Protein AF-A0A261BU43-F1 (afdb_monomer_lite)

pLDDT: mean 90.38, std 10.53, range [60.38, 97.62]

Structure (mmCIF, N/CA/C/O backbone):
data_AF-A0A261BU43-F1
#
_entry.id   AF-A0A261BU43-F1
#
loop_
_atom_site.group_PDB
_atom_site.id
_atom_site.type_symbol
_atom_sit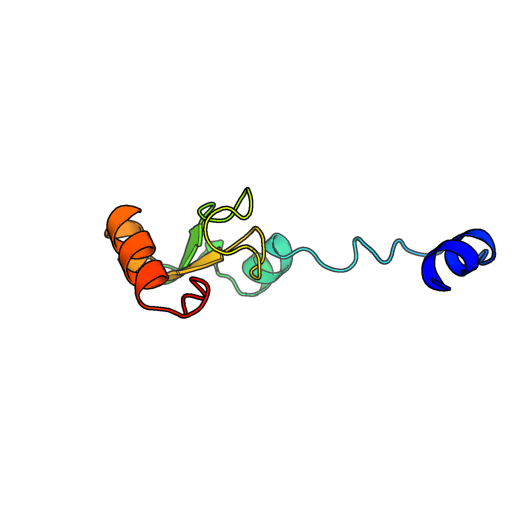e.label_atom_id
_atom_site.label_alt_id
_atom_site.label_comp_id
_atom_site.label_asym_id
_atom_site.label_entity_id
_atom_site.label_seq_id
_atom_site.pdbx_PDB_ins_code
_atom_site.Cartn_x
_atom_site.Cartn_y
_atom_site.Cartn_z
_atom_site.occupancy
_atom_site.B_iso_or_equiv
_atom_site.auth_seq_id
_atom_site.auth_comp_id
_atom_site.auth_asym_id
_atom_site.auth_atom_id
_atom_site.pdbx_PDB_model_num
ATOM 1 N N . MET A 1 1 ? 8.189 6.640 -27.044 1.00 69.69 1 MET A N 1
ATOM 2 C CA . MET A 1 1 ? 8.972 6.541 -25.787 1.00 69.69 1 MET A CA 1
ATOM 3 C C . MET A 1 1 ? 10.027 5.455 -25.974 1.00 69.69 1 MET A C 1
ATOM 5 O O . MET A 1 1 ? 9.666 4.385 -26.444 1.00 69.69 1 MET A O 1
ATOM 9 N N . PHE A 1 2 ? 11.303 5.720 -25.670 1.00 85.88 2 PHE A N 1
ATOM 10 C CA . PHE A 1 2 ? 12.439 4.835 -26.006 1.00 85.88 2 PHE A CA 1
ATOM 11 C C . PHE A 1 2 ? 12.377 3.436 -25.352 1.00 85.88 2 PHE A C 1
ATOM 13 O O . PHE A 1 2 ? 12.818 2.460 -25.950 1.00 85.88 2 PHE A O 1
ATOM 20 N N . ALA A 1 3 ? 11.754 3.315 -24.174 1.00 84.50 3 ALA A N 1
ATOM 21 C CA . ALA A 1 3 ? 11.665 2.060 -23.417 1.00 84.50 3 ALA A CA 1
ATOM 22 C C . ALA A 1 3 ? 11.020 0.888 -24.190 1.00 84.50 3 ALA A C 1
ATOM 24 O O . ALA A 1 3 ? 11.477 -0.245 -24.062 1.00 84.50 3 ALA A O 1
ATOM 25 N N . PHE A 1 4 ? 9.999 1.154 -25.015 1.00 82.25 4 PHE A N 1
ATOM 26 C CA . PHE A 1 4 ? 9.307 0.111 -25.787 1.00 82.25 4 PHE A CA 1
ATOM 27 C C . PHE A 1 4 ? 10.138 -0.420 -26.961 1.00 82.25 4 PHE A C 1
ATOM 29 O O . PHE A 1 4 ? 9.978 -1.572 -27.344 1.00 82.25 4 PHE A O 1
ATOM 36 N N . VAL A 1 5 ? 11.024 0.411 -27.519 1.00 82.81 5 VAL A N 1
ATOM 37 C CA . VAL A 1 5 ? 11.894 0.036 -28.646 1.00 82.81 5 VAL A CA 1
ATOM 38 C C . VAL A 1 5 ? 13.124 -0.710 -28.130 1.00 82.81 5 VAL A C 1
ATOM 40 O O . VAL A 1 5 ? 13.464 -1.774 -28.631 1.00 82.81 5 VAL A O 1
ATOM 43 N N . HIS A 1 6 ? 13.728 -0.213 -27.046 1.00 77.19 6 HIS A N 1
ATOM 44 C CA . HIS A 1 6 ? 14.931 -0.800 -26.455 1.00 77.19 6 HIS A CA 1
ATOM 45 C C . HIS A 1 6 ? 14.742 -2.247 -25.966 1.00 77.19 6 HIS A C 1
ATOM 47 O O . HIS A 1 6 ? 15.648 -3.069 -26.099 1.00 77.19 6 HIS A O 1
ATOM 53 N N . ALA A 1 7 ? 13.567 -2.576 -25.415 1.00 66.50 7 ALA A N 1
ATOM 54 C CA . ALA A 1 7 ? 13.264 -3.929 -24.948 1.00 66.50 7 ALA A CA 1
ATOM 55 C C . ALA A 1 7 ? 13.267 -4.970 -26.084 1.00 66.50 7 ALA A C 1
ATOM 57 O O . ALA A 1 7 ? 13.581 -6.130 -25.835 1.00 66.50 7 ALA A O 1
ATOM 58 N N . ALA A 1 8 ? 12.955 -4.558 -27.317 1.00 62.00 8 ALA A N 1
ATOM 59 C CA . ALA A 1 8 ? 12.953 -5.437 -28.483 1.00 62.00 8 ALA A CA 1
ATOM 60 C C . ALA A 1 8 ? 14.366 -5.720 -29.033 1.00 62.00 8 ALA A C 1
ATOM 62 O O . ALA A 1 8 ? 14.560 -6.715 -29.726 1.00 62.00 8 ALA A O 1
ATOM 63 N N . GLU A 1 9 ? 15.353 -4.874 -28.717 1.00 63.72 9 GLU A N 1
ATOM 64 C CA . GLU A 1 9 ? 16.701 -4.907 -29.310 1.00 63.72 9 GLU A CA 1
ATOM 65 C C . GLU A 1 9 ? 17.771 -5.561 -28.414 1.00 63.72 9 GLU A C 1
ATOM 67 O O . GLU A 1 9 ? 18.888 -5.813 -28.866 1.00 63.72 9 GLU A O 1
ATOM 72 N N . SER A 1 10 ? 17.477 -5.834 -27.138 1.00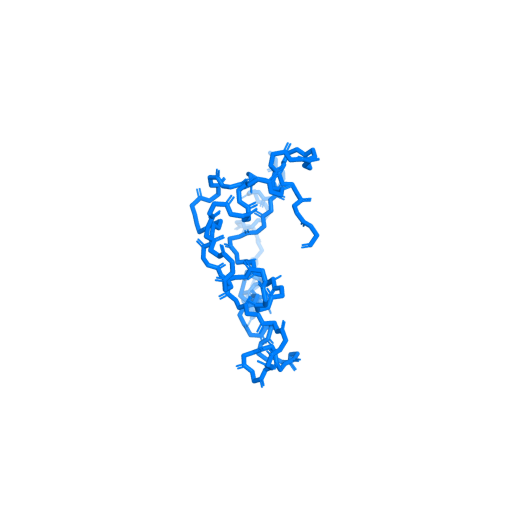 63.22 10 SER A N 1
ATOM 73 C CA . SER A 1 10 ? 18.474 -6.316 -26.171 1.00 63.22 10 SER A CA 1
ATOM 74 C C . SER A 1 10 ? 18.404 -7.840 -25.950 1.00 63.22 10 SER A C 1
ATOM 76 O O . SER A 1 10 ? 17.438 -8.312 -25.353 1.00 63.22 10 SER A O 1
ATOM 78 N N . PRO A 1 11 ? 19.463 -8.620 -26.269 1.00 61.12 11 PRO A N 1
ATOM 79 C CA . PRO A 1 11 ? 19.554 -10.052 -25.949 1.00 61.12 11 PRO A CA 1
ATOM 80 C C . PRO A 1 11 ? 19.846 -10.334 -24.462 1.00 61.12 11 PRO A C 1
ATOM 82 O O . PRO A 1 11 ? 20.046 -11.482 -24.066 1.00 61.12 11 PRO A O 1
ATOM 85 N N . ARG A 1 12 ? 19.935 -9.298 -23.614 1.00 60.38 12 ARG A N 1
ATOM 86 C CA . ARG A 1 12 ? 20.245 -9.436 -22.183 1.00 60.38 12 ARG A CA 1
ATOM 87 C C . ARG A 1 12 ? 19.026 -9.923 -21.401 1.00 60.38 12 ARG A C 1
ATOM 89 O O . ARG A 1 12 ? 18.387 -9.147 -20.701 1.00 60.38 12 ARG A O 1
ATOM 96 N N . LEU A 1 13 ? 18.745 -11.217 -21.471 1.00 61.75 13 LEU A N 1
ATOM 97 C CA . LEU A 1 13 ? 17.816 -11.893 -20.570 1.00 61.75 13 LEU A CA 1
ATOM 98 C C . LEU A 1 13 ? 18.551 -13.014 -19.842 1.00 61.75 13 LEU A C 1
ATOM 100 O O . LEU A 1 13 ? 18.487 -14.172 -20.233 1.00 61.75 13 LEU A O 1
ATOM 104 N N . LEU A 1 14 ? 19.257 -12.667 -18.765 1.00 60.59 14 LEU A N 1
ATOM 105 C CA . LEU A 1 14 ? 19.615 -13.675 -17.762 1.00 60.59 14 LEU A CA 1
ATOM 106 C C . LEU A 1 14 ? 18.632 -13.683 -16.587 1.00 60.59 14 LEU A C 1
ATOM 108 O O . LEU A 1 14 ? 18.515 -14.718 -15.940 1.00 60.59 14 LEU A O 1
ATOM 112 N N . LYS A 1 15 ? 17.898 -12.588 -16.318 1.00 70.00 15 LYS A N 1
ATOM 113 C CA . LYS A 1 15 ? 16.865 -12.522 -15.267 1.00 70.00 15 LYS A CA 1
ATOM 114 C C . LYS A 1 15 ? 15.779 -11.501 -15.611 1.00 70.00 15 LYS A C 1
ATOM 116 O O . LYS A 1 15 ? 16.088 -10.412 -16.085 1.00 70.00 15 LYS A O 1
ATOM 121 N N . ASP A 1 16 ? 14.527 -11.859 -15.345 1.00 81.69 16 ASP A N 1
ATOM 122 C CA . ASP A 1 16 ? 13.370 -10.972 -15.472 1.00 81.69 16 ASP A CA 1
ATOM 123 C C . ASP A 1 16 ? 13.401 -9.877 -14.392 1.00 81.69 16 ASP A C 1
ATOM 125 O O . ASP A 1 16 ? 13.281 -10.159 -13.197 1.00 81.69 16 ASP A O 1
ATOM 129 N N . GLY A 1 17 ? 13.580 -8.626 -14.822 1.00 85.25 17 GLY A N 1
ATOM 130 C CA . GLY A 1 17 ? 13.651 -7.461 -13.940 1.00 85.25 17 GLY A CA 1
ATOM 131 C C . GLY A 1 17 ? 12.328 -7.126 -13.245 1.00 85.25 17 GLY A C 1
ATOM 132 O O . GLY A 1 17 ? 12.348 -6.563 -12.152 1.00 85.25 17 GLY A O 1
ATOM 133 N N . TRP A 1 18 ? 11.184 -7.502 -13.827 1.00 88.25 18 TRP A N 1
ATOM 134 C CA . TRP A 1 18 ? 9.863 -7.213 -13.257 1.00 88.25 18 TRP A CA 1
ATOM 135 C C . TRP A 1 18 ? 9.584 -8.016 -11.988 1.00 88.25 18 TRP A C 1
ATOM 137 O O . TRP A 1 18 ? 8.868 -7.552 -11.107 1.00 88.25 18 TRP A O 1
ATOM 147 N N . ASN A 1 19 ? 10.203 -9.191 -11.868 1.00 89.12 19 ASN A N 1
ATOM 148 C CA . ASN A 1 19 ? 10.031 -10.110 -10.746 1.00 89.12 19 ASN A CA 1
ATOM 149 C C . ASN A 1 19 ? 11.090 -9.945 -9.640 1.00 89.12 19 ASN A C 1
ATOM 151 O O . ASN A 1 19 ? 11.156 -10.757 -8.714 1.00 89.12 19 ASN A O 1
ATOM 155 N N . VAL A 1 20 ? 11.924 -8.902 -9.710 1.00 91.94 20 VAL A N 1
ATOM 156 C CA . VAL A 1 20 ? 12.939 -8.612 -8.682 1.00 91.94 20 VAL A CA 1
ATOM 157 C C . VAL A 1 20 ? 12.293 -8.192 -7.360 1.00 91.94 20 VAL A C 1
ATOM 159 O O . VAL A 1 20 ? 12.800 -8.537 -6.294 1.00 91.94 20 VAL A O 1
ATOM 162 N N . TYR A 1 21 ? 11.172 -7.474 -7.419 1.00 93.75 21 TYR A N 1
ATOM 163 C CA . TYR A 1 21 ? 10.467 -6.975 -6.244 1.00 93.75 21 TYR A CA 1
ATOM 164 C C . TYR A 1 21 ? 9.068 -7.587 -6.134 1.00 93.75 21 TYR A C 1
ATOM 166 O O . TYR A 1 21 ? 8.276 -7.527 -7.069 1.00 93.75 21 TYR A O 1
ATOM 174 N N . SER A 1 22 ? 8.752 -8.121 -4.955 1.00 94.50 22 SER A N 1
ATOM 175 C CA . SER A 1 22 ? 7.388 -8.447 -4.531 1.00 94.50 22 SER A CA 1
ATOM 176 C C . SER A 1 22 ? 7.165 -7.804 -3.171 1.00 94.50 22 SER A C 1
ATOM 178 O O . SER A 1 22 ? 7.939 -8.025 -2.237 1.00 94.50 22 SER A O 1
ATOM 180 N N . ALA A 1 23 ? 6.109 -6.999 -3.069 1.00 94.31 23 ALA A N 1
ATOM 181 C CA . ALA A 1 23 ? 5.759 -6.308 -1.835 1.00 94.31 23 ALA A CA 1
ATOM 182 C C . ALA A 1 23 ? 5.430 -7.303 -0.713 1.00 94.31 23 ALA A C 1
ATOM 184 O O . ALA A 1 23 ? 5.848 -7.111 0.424 1.00 94.31 23 ALA A O 1
ATOM 185 N N . GLU A 1 24 ? 4.754 -8.404 -1.037 1.00 93.50 24 GLU A N 1
ATOM 186 C CA . GLU A 1 24 ? 4.422 -9.485 -0.108 1.00 93.50 24 GLU A CA 1
ATOM 187 C C . GLU A 1 24 ? 5.681 -10.103 0.501 1.00 93.50 24 GLU A C 1
ATOM 189 O O . GLU A 1 24 ? 5.786 -10.207 1.723 1.00 93.50 24 GLU A O 1
ATOM 194 N N . ARG A 1 25 ? 6.664 -10.449 -0.343 1.00 95.50 25 ARG A N 1
ATOM 195 C CA . ARG A 1 25 ? 7.947 -11.002 0.113 1.00 95.50 25 ARG A CA 1
ATOM 196 C C . ARG A 1 25 ? 8.722 -10.005 0.962 1.00 95.50 25 ARG A C 1
ATOM 198 O O . ARG A 1 25 ? 9.352 -10.398 1.940 1.00 95.50 25 ARG A O 1
ATOM 205 N N . GLU A 1 26 ? 8.676 -8.724 0.610 1.00 96.50 26 GLU A N 1
ATOM 206 C CA . GLU A 1 26 ? 9.351 -7.690 1.389 1.00 96.50 26 GLU A CA 1
ATOM 207 C C . GLU A 1 26 ? 8.704 -7.511 2.769 1.00 96.50 26 GLU A C 1
ATOM 209 O O . GLU A 1 26 ? 9.405 -7.463 3.780 1.00 96.50 26 GLU A O 1
ATOM 214 N N . TYR A 1 27 ? 7.373 -7.503 2.858 1.00 96.25 27 TYR A N 1
ATOM 215 C CA . TYR A 1 27 ? 6.681 -7.447 4.146 1.00 96.25 27 TYR A CA 1
ATOM 216 C C . TYR A 1 27 ? 6.884 -8.715 4.981 1.00 96.25 27 TYR A C 1
ATOM 218 O O . TYR A 1 27 ? 7.019 -8.627 6.205 1.00 96.25 27 TYR A O 1
ATOM 226 N N . GLU A 1 28 ? 6.963 -9.885 4.348 1.00 95.81 28 GLU A N 1
ATOM 227 C CA . GLU A 1 28 ? 7.336 -11.131 5.018 1.00 95.81 28 GLU A CA 1
ATOM 228 C C . GLU A 1 28 ? 8.760 -11.065 5.585 1.00 95.81 28 GLU A C 1
ATOM 230 O O . GLU A 1 28 ? 8.965 -11.399 6.754 1.00 95.81 28 GLU A O 1
ATOM 235 N N . ARG A 1 29 ? 9.726 -10.558 4.807 1.00 97.00 29 ARG A N 1
ATOM 236 C CA . ARG A 1 29 ? 11.115 -10.339 5.243 1.00 97.00 29 ARG A CA 1
ATOM 237 C C . ARG A 1 29 ? 11.193 -9.399 6.448 1.00 97.00 29 ARG A C 1
ATOM 239 O O . ARG A 1 29 ? 12.007 -9.617 7.342 1.00 97.00 29 ARG A O 1
ATOM 246 N N . LEU A 1 30 ? 10.334 -8.381 6.491 1.00 96.62 30 LEU A N 1
ATOM 247 C CA . LEU A 1 30 ? 10.191 -7.458 7.623 1.00 96.62 30 LEU A CA 1
ATOM 248 C C . LEU A 1 30 ? 9.442 -8.068 8.823 1.00 96.62 30 LEU A C 1
ATOM 250 O O . LEU A 1 30 ? 9.348 -7.438 9.874 1.00 96.62 30 LEU A O 1
ATOM 254 N N . GLY A 1 31 ? 8.902 -9.281 8.694 1.00 95.81 31 GLY A N 1
ATOM 255 C CA . GLY A 1 31 ? 8.166 -9.963 9.755 1.00 95.81 31 GLY A CA 1
ATOM 256 C C . GLY A 1 31 ? 6.760 -9.410 9.997 1.00 95.81 31 GLY A C 1
ATOM 257 O O . GLY A 1 31 ? 6.158 -9.732 11.021 1.00 95.81 31 GLY A O 1
ATOM 258 N N . ILE A 1 32 ? 6.210 -8.616 9.071 1.00 95.81 32 ILE A N 1
ATOM 259 C CA . ILE A 1 32 ? 4.874 -8.016 9.201 1.00 95.81 32 ILE A CA 1
ATOM 260 C C . ILE A 1 32 ? 3.781 -9.074 9.414 1.00 95.81 32 ILE A C 1
ATOM 262 O O . ILE A 1 32 ? 3.016 -8.904 10.360 1.00 95.81 32 ILE A O 1
ATOM 266 N N . PRO A 1 33 ? 3.727 -10.203 8.672 1.00 91.69 33 PRO A N 1
ATOM 267 C CA . PRO A 1 33 ? 2.710 -11.234 8.910 1.00 91.69 33 PRO A CA 1
ATOM 268 C C . PRO A 1 33 ? 2.766 -11.867 10.309 1.00 91.69 33 PRO A C 1
ATOM 270 O O . PRO A 1 33 ? 1.776 -12.415 10.783 1.00 91.69 33 PRO A O 1
ATOM 273 N N . LYS A 1 34 ? 3.924 -11.806 10.981 1.00 92.62 34 LYS A N 1
ATOM 274 C CA . LYS A 1 34 ? 4.122 -12.317 12.349 1.00 92.62 34 LYS A CA 1
ATOM 275 C C . LYS A 1 34 ? 3.904 -11.235 13.411 1.00 92.62 34 LYS A C 1
ATOM 277 O O . LYS A 1 34 ? 3.921 -11.529 14.607 1.00 92.62 34 LYS A O 1
ATOM 282 N N . SER A 1 35 ? 3.734 -9.983 12.994 1.00 94.62 35 SER A N 1
ATOM 283 C CA . SER A 1 35 ? 3.538 -8.853 13.889 1.00 94.62 35 SER A CA 1
ATOM 284 C C . SER A 1 35 ? 2.153 -8.887 14.526 1.00 94.62 35 SER A C 1
ATOM 286 O O . SER A 1 35 ? 1.162 -9.249 13.900 1.00 94.62 35 SER A O 1
ATOM 288 N N . ARG A 1 36 ? 2.063 -8.447 15.785 1.00 95.00 36 ARG A N 1
ATOM 289 C CA . ARG A 1 36 ? 0.774 -8.187 16.449 1.00 95.00 36 ARG A CA 1
ATOM 290 C C . ARG A 1 36 ? 0.260 -6.767 16.206 1.00 95.00 36 ARG A C 1
ATOM 292 O O . ARG A 1 36 ? -0.891 -6.487 16.517 1.00 95.00 36 ARG A O 1
ATOM 299 N N . LEU A 1 37 ? 1.119 -5.879 15.705 1.00 96.31 37 LEU A N 1
ATOM 300 C CA . LEU A 1 37 ? 0.852 -4.442 15.611 1.00 96.31 37 LEU A CA 1
ATOM 301 C C . LEU A 1 37 ? 0.454 -3.998 14.207 1.00 96.31 37 LEU A C 1
ATOM 303 O O . LEU A 1 37 ? -0.173 -2.953 14.075 1.00 96.31 37 LEU A O 1
ATOM 307 N N . TRP A 1 38 ? 0.803 -4.774 13.184 1.00 96.25 38 TRP A N 1
ATOM 308 C CA . TRP A 1 38 ? 0.631 -4.424 11.778 1.00 96.25 38 TRP A CA 1
ATOM 309 C C . TRP A 1 38 ? -0.110 -5.531 11.042 1.00 96.25 38 TRP A C 1
ATOM 311 O O . TRP A 1 38 ? 0.044 -6.705 11.371 1.00 96.25 38 TRP A O 1
ATOM 321 N N . GLU A 1 39 ? -0.899 -5.151 10.046 1.00 95.06 39 GLU A N 1
ATOM 322 C CA . GLU A 1 39 ? -1.706 -6.067 9.249 1.00 95.06 39 GLU A CA 1
ATOM 323 C C . GLU A 1 39 ? -1.684 -5.649 7.776 1.00 95.06 39 GLU A C 1
ATOM 325 O O . GLU A 1 39 ? -1.779 -4.461 7.456 1.00 95.06 39 GLU A O 1
ATOM 330 N N . ILE A 1 40 ? -1.551 -6.637 6.886 1.00 94.75 40 ILE A N 1
ATOM 331 C CA . ILE A 1 40 ? -1.694 -6.446 5.440 1.00 94.75 40 ILE A CA 1
ATOM 332 C C . ILE A 1 40 ? -3.189 -6.380 5.118 1.00 94.75 40 ILE A C 1
ATOM 334 O O . ILE A 1 40 ? -3.940 -7.273 5.506 1.00 94.75 40 ILE A O 1
ATOM 338 N N . VAL A 1 41 ? -3.622 -5.348 4.393 1.00 93.69 41 VAL A N 1
ATOM 339 C CA . VAL A 1 41 ? -5.031 -5.143 4.033 1.00 93.69 41 VAL A CA 1
ATOM 340 C C . VAL A 1 41 ? -5.220 -4.914 2.535 1.00 93.69 41 VAL A C 1
ATOM 342 O O . VAL A 1 41 ? -4.457 -4.199 1.886 1.00 93.69 41 VAL A O 1
ATOM 345 N N . ASP A 1 42 ? -6.322 -5.448 2.007 1.00 93.81 42 ASP A N 1
ATOM 346 C CA . ASP A 1 42 ? -6.683 -5.387 0.582 1.00 93.81 42 ASP A CA 1
ATOM 347 C C . ASP A 1 42 ? -7.532 -4.154 0.215 1.00 93.81 42 ASP A C 1
ATOM 349 O O . ASP A 1 42 ? -8.262 -4.152 -0.779 1.00 93.81 42 ASP A O 1
ATOM 353 N N . ILE A 1 43 ? -7.484 -3.083 1.016 1.00 94.81 43 ILE A N 1
ATOM 354 C CA . ILE A 1 43 ? -8.356 -1.911 0.821 1.00 94.81 43 ILE A CA 1
ATOM 355 C C . ILE A 1 43 ? -8.129 -1.212 -0.527 1.00 94.81 43 ILE A C 1
ATOM 357 O O . ILE A 1 43 ? -9.076 -0.679 -1.102 1.00 94.81 43 ILE A O 1
ATOM 361 N N . ASN A 1 44 ? -6.903 -1.262 -1.054 1.00 96.31 44 ASN A N 1
ATOM 362 C CA . ASN A 1 44 ? -6.541 -0.646 -2.328 1.00 96.31 44 ASN A CA 1
ATOM 363 C C . ASN A 1 44 ? -6.301 -1.667 -3.450 1.00 96.31 44 ASN A C 1
ATOM 365 O O . ASN A 1 44 ? -5.621 -1.358 -4.427 1.00 96.31 44 ASN A O 1
ATOM 369 N N . LYS A 1 45 ? -6.865 -2.881 -3.342 1.00 96.06 45 LYS A N 1
ATOM 370 C CA . LYS A 1 45 ? -6.639 -3.966 -4.313 1.00 96.06 45 LYS A CA 1
ATOM 371 C C . LYS A 1 45 ? -6.927 -3.556 -5.765 1.00 96.06 45 LYS A C 1
ATOM 373 O O . LYS A 1 45 ? -6.212 -3.969 -6.678 1.00 96.06 45 LYS A O 1
ATOM 378 N N . ASP A 1 46 ? -7.960 -2.739 -5.947 1.00 96.75 46 ASP A N 1
ATOM 379 C CA . ASP A 1 46 ? -8.423 -2.247 -7.247 1.00 96.75 46 ASP A CA 1
ATOM 380 C C . ASP A 1 46 ? -8.099 -0.757 -7.461 1.00 96.75 46 ASP A C 1
ATOM 382 O O . ASP A 1 46 ? -8.718 -0.114 -8.303 1.00 96.75 46 ASP A O 1
ATOM 386 N N . TYR A 1 47 ? -7.179 -0.186 -6.671 1.00 96.69 47 TYR A N 1
ATOM 387 C CA . TYR A 1 47 ? -6.770 1.229 -6.717 1.00 96.69 47 TYR A CA 1
ATOM 388 C C . TYR A 1 47 ? -7.891 2.258 -6.469 1.00 96.69 47 TYR A C 1
ATOM 390 O O . TYR A 1 47 ? -7.711 3.445 -6.722 1.00 96.69 47 TYR A O 1
ATOM 398 N N . LYS A 1 48 ? -9.041 1.821 -5.937 1.00 95.81 48 LYS A N 1
ATOM 399 C CA . LYS A 1 48 ? -10.208 2.678 -5.654 1.00 95.81 48 LYS A CA 1
ATOM 400 C C . LYS A 1 48 ? -10.095 3.505 -4.373 1.00 95.81 48 LYS A C 1
ATOM 402 O O . LYS A 1 48 ? -10.918 4.387 -4.172 1.00 95.81 48 LYS A O 1
ATOM 407 N N . PHE A 1 49 ? -9.165 3.164 -3.480 1.00 96.19 49 PHE A N 1
ATOM 408 C CA . PHE A 1 49 ? -8.981 3.880 -2.217 1.00 96.19 49 PHE A CA 1
ATOM 409 C C . PHE A 1 49 ? -7.953 5.002 -2.345 1.00 96.19 49 PHE A C 1
ATOM 411 O O . PHE A 1 49 ? -8.143 6.062 -1.781 1.00 96.19 49 PHE A O 1
ATOM 418 N N . SER A 1 50 ? -6.848 4.771 -3.050 1.00 96.75 50 SER A N 1
ATOM 419 C CA . SER A 1 50 ? -5.926 5.826 -3.462 1.00 96.75 50 SER A CA 1
ATOM 420 C C . SER A 1 50 ? -5.224 5.385 -4.739 1.00 96.75 50 SER A C 1
ATOM 422 O O . SER A 1 50 ? -4.396 4.469 -4.738 1.00 96.75 50 SER A O 1
ATOM 424 N N . GLU A 1 51 ? -5.524 6.076 -5.835 1.00 97.25 51 GLU A N 1
ATOM 425 C CA . GLU A 1 51 ? -5.014 5.768 -7.179 1.00 97.25 51 GLU A CA 1
ATOM 426 C C . GLU A 1 51 ? -3.483 5.877 -7.283 1.00 97.25 51 GLU A C 1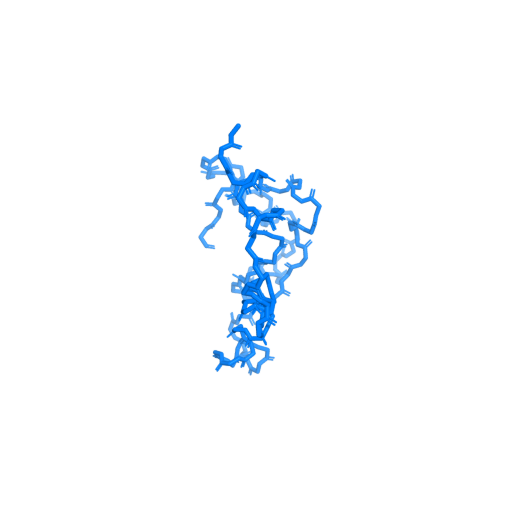
ATOM 428 O O . GLU A 1 51 ? -2.862 5.334 -8.192 1.00 97.25 51 GLU A O 1
ATOM 433 N N . THR A 1 52 ? -2.859 6.592 -6.344 1.00 97.19 52 THR A N 1
ATOM 434 C CA . THR A 1 52 ? -1.418 6.895 -6.351 1.00 97.19 52 THR A CA 1
ATOM 435 C C . THR A 1 52 ? -0.600 6.049 -5.373 1.00 97.19 52 THR A C 1
ATOM 437 O O . THR A 1 52 ? 0.598 6.296 -5.212 1.00 97.19 52 THR A O 1
ATOM 440 N N . TYR A 1 53 ? -1.240 5.101 -4.685 1.00 96.81 53 TYR A N 1
ATOM 441 C CA . TYR A 1 53 ? -0.619 4.162 -3.748 1.00 96.81 53 TYR A CA 1
ATOM 442 C C . TYR A 1 53 ? -0.616 2.735 -4.320 1.00 96.81 53 TYR A C 1
ATOM 444 O O . TYR A 1 53 ? -1.383 2.432 -5.236 1.00 96.81 53 TYR A O 1
ATOM 452 N N . PRO A 1 54 ? 0.248 1.841 -3.804 1.00 96.38 54 PRO A N 1
ATOM 453 C CA . PRO A 1 54 ? 0.321 0.457 -4.267 1.00 96.38 54 PRO A CA 1
ATOM 454 C C . PRO A 1 54 ? -0.976 -0.321 -4.006 1.00 96.38 54 PRO A C 1
ATOM 456 O O . PRO A 1 54 ? -1.835 0.090 -3.235 1.00 96.38 54 PRO A O 1
ATOM 459 N N . ARG A 1 55 ? -1.101 -1.498 -4.622 1.00 96.44 55 ARG A N 1
ATOM 460 C CA . ARG A 1 55 ? -2.219 -2.425 -4.382 1.00 96.44 55 ARG A CA 1
ATOM 461 C C . ARG A 1 55 ? -2.311 -2.866 -2.915 1.00 96.44 55 ARG A C 1
ATOM 463 O O . ARG A 1 55 ? -3.403 -3.025 -2.378 1.00 96.44 55 ARG A O 1
ATOM 470 N N . ILE A 1 56 ? -1.151 -3.110 -2.310 1.00 95.44 56 ILE A N 1
ATOM 471 C CA . ILE A 1 56 ? -1.001 -3.721 -0.989 1.00 95.44 56 ILE A CA 1
ATOM 472 C C . ILE A 1 56 ? -0.727 -2.633 0.029 1.00 95.44 56 ILE A C 1
ATOM 474 O O . ILE A 1 56 ? 0.181 -1.825 -0.155 1.00 95.44 56 ILE A O 1
ATOM 478 N N . PHE A 1 57 ? -1.510 -2.631 1.100 1.00 95.12 57 PHE A N 1
ATOM 479 C CA . PHE A 1 57 ? -1.347 -1.715 2.216 1.00 95.12 57 PHE A CA 1
ATOM 480 C C . PHE A 1 57 ? -0.961 -2.498 3.460 1.00 95.12 57 PHE A C 1
ATOM 482 O O . PHE A 1 57 ? -1.443 -3.609 3.677 1.00 95.12 57 PHE A O 1
ATOM 489 N N . VAL A 1 58 ? -0.138 -1.883 4.302 1.00 96.31 58 VAL A N 1
ATOM 490 C CA . VAL A 1 58 ? 0.126 -2.353 5.660 1.00 96.31 58 VAL A CA 1
ATOM 491 C C . VAL A 1 58 ? -0.267 -1.240 6.605 1.00 96.31 58 VAL A C 1
ATOM 493 O O . VAL A 1 58 ? 0.269 -0.141 6.515 1.00 96.31 58 VAL A O 1
ATOM 496 N N . ILE A 1 59 ? -1.214 -1.519 7.492 1.00 95.75 59 ILE A N 1
ATOM 497 C CA . ILE A 1 59 ? -1.721 -0.546 8.461 1.00 95.75 59 ILE A CA 1
ATOM 498 C C . ILE A 1 59 ? -1.598 -1.101 9.879 1.00 95.75 59 ILE A C 1
ATOM 500 O O . ILE A 1 59 ? -1.472 -2.317 10.056 1.00 95.75 59 ILE A O 1
ATOM 504 N N . PRO A 1 60 ? -1.655 -0.249 10.915 1.00 96.25 60 PRO A N 1
ATOM 505 C CA . PRO A 1 60 ? -1.737 -0.737 1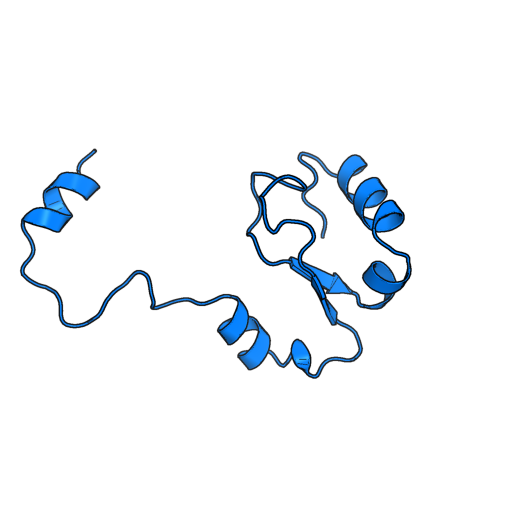2.279 1.00 96.25 60 PRO A CA 1
ATOM 506 C C . PRO A 1 60 ? -2.965 -1.634 12.457 1.00 96.25 60 PRO A C 1
ATOM 508 O O . PRO A 1 60 ? -4.073 -1.263 12.060 1.00 96.25 60 PRO A O 1
ATOM 511 N N . LYS A 1 61 ? -2.793 -2.784 13.111 1.00 95.81 61 LYS A N 1
ATOM 512 C CA . LYS A 1 61 ? -3.867 -3.754 13.361 1.00 95.81 61 LYS A CA 1
ATOM 513 C C . LYS A 1 61 ? -5.061 -3.112 14.076 1.00 95.81 61 LYS A C 1
ATOM 515 O O . LYS A 1 61 ? -6.201 -3.304 13.675 1.00 95.81 61 LYS A O 1
ATOM 520 N N . ALA A 1 62 ? -4.795 -2.226 15.035 1.00 95.06 62 ALA A N 1
ATOM 521 C CA . ALA A 1 62 ? -5.832 -1.460 15.730 1.00 95.06 62 ALA A CA 1
ATOM 522 C C . ALA A 1 62 ? -6.686 -0.573 14.795 1.00 95.06 62 ALA A C 1
ATOM 524 O O . ALA A 1 62 ? -7.837 -0.272 15.104 1.00 95.06 62 ALA A O 1
ATOM 525 N N . SER A 1 63 ? -6.142 -0.121 13.660 1.00 94.50 63 SER A N 1
ATOM 526 C CA . SER A 1 63 ? -6.896 0.631 12.647 1.00 94.50 63 SER A CA 1
ATOM 527 C C . SER A 1 63 ? -7.761 -0.291 11.788 1.00 94.50 63 SER A C 1
ATOM 529 O O . SER A 1 63 ? -8.885 0.079 11.455 1.00 94.50 63 SER A O 1
ATOM 531 N N . SER A 1 64 ? -7.256 -1.484 11.462 1.00 92.50 64 SER A N 1
ATOM 532 C CA . SER A 1 64 ? -8.001 -2.537 10.761 1.00 92.50 64 SER A CA 1
ATOM 533 C C . SER A 1 64 ? -9.195 -3.027 11.589 1.00 92.50 64 SER A C 1
ATOM 535 O O . SER A 1 64 ? -10.316 -3.095 11.087 1.00 92.50 64 SER A O 1
ATOM 537 N N . GLU A 1 65 ? -8.992 -3.235 12.893 1.00 95.00 65 GLU A N 1
ATOM 538 C CA . GLU A 1 65 ? -10.024 -3.663 13.850 1.00 95.00 65 GLU A CA 1
ATOM 539 C C . GLU A 1 65 ? -11.165 -2.643 14.007 1.00 95.00 65 GLU A C 1
ATOM 541 O O . GLU A 1 65 ? -12.315 -3.025 14.210 1.00 95.00 65 GLU A O 1
ATOM 546 N N . LYS A 1 66 ? -10.888 -1.341 13.839 1.00 95.56 66 LYS A N 1
ATOM 547 C CA . LYS A 1 66 ? -11.926 -0.289 13.783 1.00 95.56 66 LYS A CA 1
ATOM 548 C C . LYS A 1 66 ? -12.777 -0.342 12.508 1.00 95.56 66 LYS A C 1
ATOM 550 O O . LYS A 1 66 ? -13.789 0.354 12.412 1.00 95.56 66 LYS A O 1
ATOM 555 N N . GLY A 1 67 ? -12.378 -1.153 11.533 1.00 92.94 67 GLY A N 1
ATOM 556 C CA . GLY A 1 67 ? -13.125 -1.452 10.323 1.00 92.94 67 GLY A CA 1
ATOM 557 C C . GLY A 1 67 ? -12.912 -0.470 9.171 1.00 92.94 67 GLY A C 1
ATOM 558 O O . GLY A 1 67 ? -12.370 0.630 9.303 1.00 92.94 67 GLY A O 1
ATOM 559 N N . LYS A 1 68 ? -13.413 -0.869 7.996 1.00 90.94 68 LYS A N 1
ATOM 560 C CA . LYS A 1 68 ? -13.315 -0.100 6.743 1.00 90.94 68 LYS A CA 1
ATOM 561 C C . LYS A 1 68 ? -13.841 1.345 6.834 1.00 90.94 68 LYS A C 1
ATOM 563 O O . LYS A 1 68 ? -13.183 2.216 6.266 1.00 90.94 68 LYS A O 1
ATOM 568 N N . PRO A 1 69 ? -14.960 1.653 7.530 1.00 94.25 69 PRO A N 1
ATOM 569 C CA . PRO A 1 69 ? -15.447 3.031 7.630 1.00 94.25 69 PRO A CA 1
ATOM 570 C C . PRO A 1 69 ? -14.450 3.979 8.305 1.00 94.25 69 PRO A C 1
ATOM 572 O O . PRO A 1 69 ? -14.310 5.126 7.883 1.00 94.25 69 PRO A O 1
ATOM 575 N N . PHE A 1 70 ? -13.721 3.498 9.317 1.00 95.44 70 PHE A N 1
ATOM 576 C CA . PHE A 1 70 ? -12.693 4.285 9.996 1.00 95.44 70 PHE A CA 1
ATOM 577 C C . PHE A 1 70 ? -11.541 4.631 9.046 1.00 95.44 70 PHE A C 1
ATOM 579 O O . PHE A 1 70 ? -11.152 5.793 8.946 1.00 95.44 70 PHE A O 1
ATOM 586 N N . ILE A 1 71 ? -11.046 3.644 8.296 1.00 95.00 71 ILE A N 1
ATOM 587 C CA . ILE A 1 71 ? -9.953 3.840 7.333 1.00 95.00 71 ILE A CA 1
ATOM 588 C C . ILE A 1 71 ? -10.386 4.782 6.202 1.00 95.00 71 ILE A C 1
ATOM 590 O O . ILE A 1 71 ? -9.624 5.666 5.818 1.00 95.00 71 ILE A O 1
ATOM 594 N N . LYS A 1 72 ? -11.629 4.658 5.715 1.00 94.31 72 LYS A N 1
ATOM 595 C CA . LYS A 1 72 ? -12.189 5.573 4.711 1.00 94.31 72 LYS A CA 1
ATOM 596 C C . LYS A 1 72 ? -12.189 7.022 5.199 1.00 94.31 72 LYS A C 1
ATOM 598 O O . LYS A 1 72 ? -11.686 7.896 4.504 1.00 94.31 72 LYS A O 1
ATOM 603 N N . LYS A 1 73 ? -12.653 7.258 6.427 1.00 96.19 73 LYS A N 1
ATOM 604 C CA . LYS A 1 73 ? -12.651 8.593 7.039 1.00 96.19 73 LYS A CA 1
ATOM 605 C C . LYS A 1 73 ? -11.237 9.168 7.201 1.00 96.19 73 LYS A C 1
ATOM 607 O O . LYS A 1 73 ? -11.042 10.370 7.049 1.00 96.19 73 LYS A O 1
ATOM 612 N N . LEU A 1 74 ? -10.242 8.327 7.502 1.00 95.12 74 LEU A N 1
ATOM 613 C CA . LEU A 1 74 ? -8.835 8.746 7.518 1.00 95.12 74 LEU A CA 1
ATOM 614 C C . LEU A 1 74 ? -8.341 9.139 6.122 1.00 95.12 74 LEU A C 1
ATOM 616 O O . LEU A 1 74 ? -7.618 10.126 6.001 1.00 95.12 74 LEU A O 1
ATOM 620 N N . GLY A 1 75 ? -8.735 8.384 5.093 1.00 95.81 75 GLY A N 1
ATOM 621 C CA . GLY A 1 75 ? -8.462 8.697 3.692 1.00 95.81 75 GLY A CA 1
ATOM 622 C C . GLY A 1 75 ? -9.018 10.061 3.302 1.00 95.81 75 GLY A C 1
ATOM 623 O O . GLY A 1 75 ? -8.262 10.906 2.844 1.00 95.81 75 GLY A O 1
ATOM 624 N N . GLU A 1 76 ? -10.293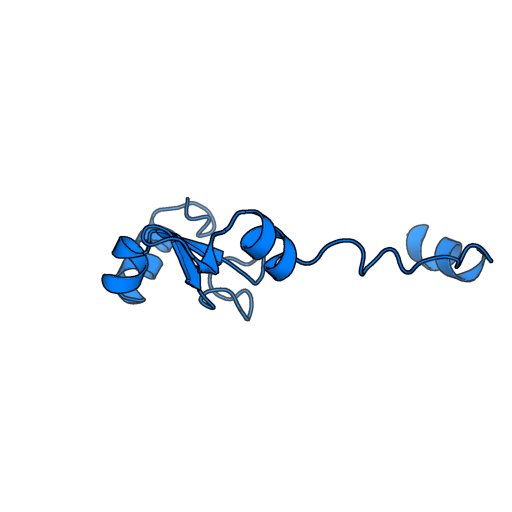 10.324 3.588 1.00 96.50 76 GLU A N 1
ATOM 625 C CA . GLU A 1 76 ? -10.963 11.601 3.284 1.00 96.50 76 GLU A CA 1
ATOM 626 C C . GLU A 1 76 ? -10.257 12.816 3.919 1.00 96.50 76 GLU A C 1
ATOM 628 O O . GLU A 1 76 ? -10.259 13.910 3.358 1.00 96.50 76 GLU A O 1
ATOM 633 N N . PHE A 1 77 ? -9.608 12.633 5.074 1.00 97.12 77 PHE A N 1
ATOM 634 C CA . PHE A 1 77 ? -8.837 13.685 5.745 1.00 97.12 77 PHE A CA 1
ATOM 635 C C . PHE A 1 77 ? -7.434 13.905 5.144 1.00 97.12 77 PHE A C 1
ATOM 637 O O . PHE A 1 77 ? -6.760 14.890 5.455 1.00 97.12 77 PHE A O 1
ATOM 644 N N . ARG A 1 78 ? -6.946 12.993 4.299 1.00 97.12 78 ARG A N 1
ATOM 645 C CA . ARG A 1 78 ? -5.622 13.058 3.671 1.00 97.12 78 ARG A CA 1
ATOM 646 C C . ARG A 1 78 ? -5.756 13.430 2.200 1.00 97.12 78 ARG A C 1
ATOM 648 O O . ARG A 1 78 ? -6.581 12.896 1.471 1.00 97.12 78 ARG A O 1
ATOM 655 N N . SER A 1 79 ? -4.890 14.326 1.728 1.00 97.62 79 SER A N 1
ATOM 656 C CA . SER A 1 79 ? -4.858 14.673 0.303 1.00 97.62 79 SER A CA 1
ATOM 657 C C . SER A 1 79 ? -4.640 13.418 -0.549 1.00 97.62 79 SER A C 1
ATOM 659 O O . SER A 1 79 ? -3.703 12.651 -0.300 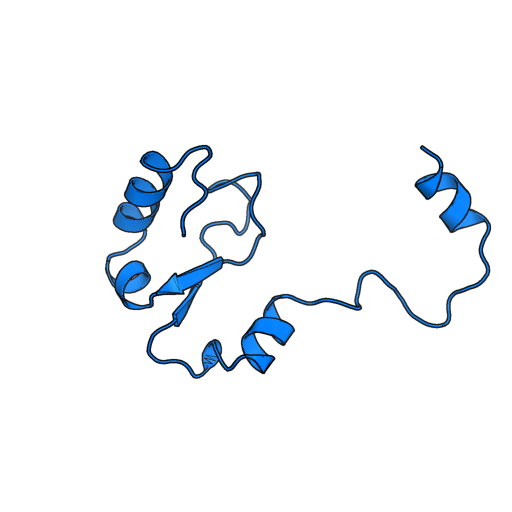1.00 97.62 79 SER A O 1
ATOM 661 N N . LYS A 1 80 ? -5.514 13.216 -1.545 1.00 95.88 80 LYS A N 1
ATOM 662 C CA . LYS A 1 80 ? -5.535 12.033 -2.425 1.00 95.88 80 LYS A CA 1
ATOM 663 C C . LYS A 1 80 ? -5.630 10.701 -1.668 1.00 95.88 80 LYS A C 1
ATOM 665 O O . LYS A 1 80 ? -5.113 9.689 -2.145 1.00 95.88 80 LYS A O 1
ATOM 670 N N . GLU A 1 81 ? -6.197 10.728 -0.462 1.00 96.50 81 GLU A N 1
ATOM 671 C CA . GLU A 1 81 ? -6.424 9.548 0.378 1.00 96.50 81 GLU A CA 1
ATOM 672 C C . GLU A 1 81 ? -5.128 8.779 0.706 1.00 96.50 81 GLU A C 1
ATOM 674 O O . GLU A 1 81 ? -5.126 7.581 0.984 1.00 96.50 81 GLU A O 1
ATOM 679 N N . ARG A 1 82 ? -3.991 9.492 0.711 1.00 96.62 82 ARG A N 1
ATOM 680 C CA . ARG A 1 82 ? -2.658 8.965 1.044 1.00 96.62 82 ARG A CA 1
ATOM 681 C C . ARG A 1 82 ? -2.521 8.839 2.560 1.00 96.62 82 ARG A C 1
ATOM 683 O O . ARG A 1 82 ? -1.962 9.720 3.222 1.00 96.62 82 ARG A O 1
ATOM 690 N N . ILE A 1 83 ? -3.130 7.793 3.109 1.00 94.56 83 ILE A N 1
ATOM 691 C CA . ILE A 1 83 ? -3.088 7.511 4.545 1.00 94.56 83 ILE A CA 1
ATOM 692 C C . ILE A 1 83 ? -1.667 7.148 5.002 1.00 94.56 83 ILE A C 1
ATOM 694 O O . ILE A 1 83 ? -0.911 6.595 4.202 1.00 94.56 83 ILE A O 1
ATOM 698 N N . PRO A 1 84 ? -1.298 7.490 6.252 1.00 92.44 84 PRO A N 1
ATOM 699 C CA . PRO A 1 84 ? -0.017 7.097 6.837 1.00 92.44 84 PRO A CA 1
ATOM 700 C C . PRO A 1 84 ? 0.163 5.586 6.949 1.00 92.44 84 PRO A C 1
ATOM 702 O O . PRO A 1 84 ? -0.851 4.892 7.203 1.00 92.44 84 PRO A O 1
#

InterPro domains:
  IPR010569 Myotubularin-like, phosphatase domain [PF06602] (1-84)
  IPR010569 Myotubularin-like, phosphatase domain [PS51339] (17-84)
  IPR029021 Protein-tyrosine phosphatase-like [SSF52799] (13-84)
  IPR030564 Myotubularin [PTHR10807] (1-84)

Radius of gyration: 17.4 Å; chains: 1; bounding box: 36×28×46 Å

Organism: NCBI:txid1503980

Sequence (84 aa):
MFAFVHAAESPRLLKDGWNVYSAEREYERLGIPKSRLWEIVDINKDYKFSETYPRIFVIPKASSEKGKPFIKKLGEFRSKERIP

Foldseek 3Di:
DVVVVVVVVDPPPPDDPVPPDDPVVVCVVVVQVVDPFKDKDQLCCVPPQAVPDDRIDIDTVVQVVVHDVSLSVQLVVDVSRPHD

Secondary structure (DSSP, 8-state):
-HHHHHHHH----SS-GGGS--HHHHHHHTTGGG-SSEEEE-TTTTS-S-TTS-S-EEEEHHHHHT-HHHHHHHHHTSGGG---